Protein AF-A0A0T6BHC7-F1 (afdb_monomer_lite)

Secondary structure (DSSP, 8-state):
--PBPTTT-SBS-------TTGGGTS-PPEEEEEEETTEEEEEEE---------GGG--HHHHHHHHHHHHHHHHHHHHHTTS-HHHHTSS---------------------------------

Foldseek 3Di:
DADADPPPRHHPDDDAAADACPPLPPNHWHWDWDQDPNDTDIDIDHDDDDDDADPPNDDPCVVCVVVVVVVVVVVVVVVVVVDDVVNVPPPDDDDDDDDDPPPPPPVPPPDPVPDVPPPPRDPD

Organism: NCBI:txid1629725

pLDDT: mean 78.32, std 22.3, range [34.28, 98.25]

InterPro domains:
  IPR029052 Metallo-dependent phosphatase-like [G3DSA:3.60.21.10] (1-123)
  IPR029052 Metallo-dependent phosphatase-like [SSF56300] (2-97)
  IPR043360 PP2B [PTHR45673] (1-101)

Structure (mmCIF, N/CA/C/O backbone):
data_AF-A0A0T6BHC7-F1
#
_entry.id   AF-A0A0T6BHC7-F1
#
loop_
_atom_site.group_PDB
_atom_site.id
_atom_site.type_symbol
_atom_site.label_atom_id
_atom_site.label_alt_id
_atom_site.label_comp_id
_atom_site.label_asym_id
_atom_site.label_entity_id
_atom_site.label_seq_id
_atom_site.pdbx_PDB_ins_code
_atom_site.Cartn_x
_atom_site.Cartn_y
_atom_site.Cartn_z
_atom_site.occupancy
_atom_site.B_iso_or_equiv
_atom_site.auth_seq_id
_atom_site.auth_comp_id
_atom_site.auth_asym_id
_atom_site.auth_atom_id
_atom_site.pdbx_PDB_model_num
ATOM 1 N N . MET A 1 1 ? -6.564 1.779 21.781 1.00 88.38 1 MET A N 1
ATOM 2 C CA . MET A 1 1 ? -7.731 2.223 22.580 1.00 88.38 1 MET A CA 1
ATOM 3 C C . MET A 1 1 ? -7.403 3.567 23.202 1.00 88.38 1 MET A C 1
ATOM 5 O O . MET A 1 1 ? -6.246 3.769 23.549 1.00 88.38 1 MET A O 1
ATOM 9 N N . TYR A 1 2 ? -8.381 4.464 23.313 1.00 95.19 2 TYR A N 1
ATOM 10 C CA . TYR A 1 2 ? -8.178 5.812 23.857 1.00 95.19 2 TYR A CA 1
ATOM 11 C C . TYR A 1 2 ? -8.532 5.885 25.352 1.00 95.19 2 TYR A C 1
ATOM 13 O O . TYR A 1 2 ? -8.823 4.865 25.983 1.00 95.19 2 TYR A O 1
ATOM 21 N N . ARG A 1 3 ? -8.471 7.100 25.918 1.00 95.06 3 ARG A N 1
ATOM 22 C CA . ARG A 1 3 ? -8.755 7.400 27.329 1.00 95.06 3 ARG A CA 1
ATOM 23 C C . ARG A 1 3 ? -10.076 6.764 27.779 1.00 95.06 3 ARG A C 1
ATOM 25 O O . ARG A 1 3 ? -11.052 6.758 27.044 1.00 95.06 3 ARG A O 1
ATOM 32 N N . LYS A 1 4 ? -10.118 6.241 29.001 1.00 95.94 4 LYS A N 1
ATOM 33 C CA . LYS A 1 4 ? -11.344 5.685 29.591 1.00 95.94 4 LYS A CA 1
ATOM 34 C C . LYS A 1 4 ? -12.290 6.797 30.054 1.00 95.94 4 LYS A C 1
ATOM 36 O O . LYS A 1 4 ? -11.833 7.833 30.540 1.00 95.94 4 LYS A O 1
ATOM 41 N N . SER A 1 5 ? -13.594 6.568 29.925 1.00 95.31 5 SER A N 1
ATOM 42 C CA . SER A 1 5 ? -14.623 7.424 30.519 1.00 95.31 5 SER A CA 1
ATOM 43 C C . SER A 1 5 ? -14.525 7.397 32.047 1.00 95.31 5 SER A C 1
ATOM 45 O O . SER A 1 5 ? -14.321 6.332 32.632 1.00 95.31 5 SER A O 1
ATOM 47 N N . GLN A 1 6 ? -14.697 8.554 32.695 1.00 94.19 6 GLN A N 1
ATOM 48 C CA . GLN A 1 6 ? -14.658 8.666 34.161 1.00 94.19 6 GLN A CA 1
ATOM 49 C 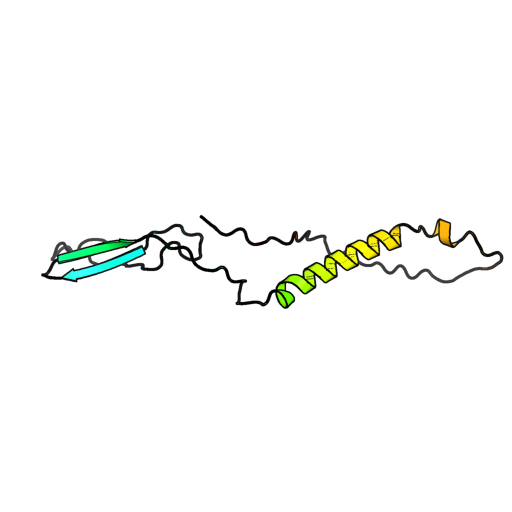C . GLN A 1 6 ? -15.857 7.981 34.829 1.00 94.19 6 GLN A C 1
ATOM 51 O O . GLN A 1 6 ? -15.735 7.503 35.949 1.00 94.19 6 GLN A O 1
ATOM 56 N N . THR A 1 7 ? -16.999 7.909 34.139 1.00 96.19 7 THR A N 1
ATOM 57 C CA . THR A 1 7 ? -18.242 7.345 34.684 1.00 96.19 7 THR A CA 1
ATOM 58 C C . THR A 1 7 ? -18.302 5.825 34.579 1.00 96.19 7 THR A C 1
ATOM 60 O O . THR A 1 7 ? -18.755 5.168 35.507 1.00 96.19 7 THR A O 1
ATOM 63 N N . THR A 1 8 ? -17.849 5.252 33.459 1.00 93.25 8 THR A N 1
ATOM 64 C CA . THR A 1 8 ? -18.011 3.815 33.167 1.00 93.25 8 THR A CA 1
ATOM 65 C C . THR A 1 8 ? -16.707 3.021 33.213 1.00 93.25 8 THR A C 1
ATOM 67 O O . THR A 1 8 ? -16.739 1.795 33.171 1.00 93.25 8 THR A O 1
ATOM 70 N N . GLY A 1 9 ? -15.543 3.681 33.226 1.00 93.06 9 GLY A N 1
ATOM 71 C CA . GLY A 1 9 ? -14.238 3.015 33.121 1.00 93.06 9 GLY A CA 1
ATOM 72 C C . GLY A 1 9 ? -13.959 2.363 31.757 1.00 93.06 9 GLY A C 1
ATOM 73 O O . GLY A 1 9 ? -12.888 1.781 31.559 1.00 93.06 9 GLY A O 1
ATOM 74 N N . PHE A 1 10 ? -14.883 2.477 30.799 1.00 93.56 10 PHE A N 1
ATOM 75 C CA . PHE A 1 10 ? -14.764 1.923 29.452 1.00 93.56 10 PHE A CA 1
ATOM 76 C C . PHE A 1 10 ? -14.004 2.888 28.519 1.00 93.56 10 PHE A C 1
ATOM 78 O O . PHE A 1 10 ? -14.147 4.104 28.683 1.00 93.56 10 PHE A O 1
ATOM 85 N N . PRO A 1 11 ? -13.186 2.409 27.556 1.00 95.25 11 PRO A N 1
ATOM 86 C CA . PRO A 1 11 ? -12.530 3.275 26.572 1.00 95.25 11 PRO A CA 1
ATOM 87 C C . PRO A 1 11 ? -13.532 4.204 25.874 1.00 95.25 11 PRO A C 1
ATOM 89 O O . PRO A 1 11 ? -14.533 3.740 25.339 1.00 95.25 11 PRO A O 1
ATOM 92 N N . SER A 1 12 ? -13.266 5.512 25.859 1.00 95.06 12 SER A N 1
ATOM 93 C CA . SER A 1 12 ? -14.172 6.505 25.265 1.00 95.06 12 SER A CA 1
ATOM 94 C C . SER A 1 12 ? -14.208 6.438 23.740 1.00 95.06 12 SER A C 1
ATOM 96 O O . SER A 1 12 ? -15.198 6.818 23.126 1.00 95.06 12 SER A O 1
ATOM 98 N N . LEU A 1 13 ? -13.119 5.969 23.130 1.00 95.44 13 LEU A N 1
ATOM 99 C CA . LEU A 1 13 ? -12.983 5.783 21.694 1.00 95.44 13 LEU A CA 1
ATOM 100 C C . LEU A 1 13 ? -12.151 4.528 21.423 1.00 95.44 13 LEU A C 1
ATOM 102 O O . LEU A 1 13 ? -11.188 4.211 22.138 1.00 95.44 13 LEU A O 1
ATOM 106 N N . ILE A 1 14 ? -12.512 3.820 20.358 1.00 96.19 14 ILE A N 1
ATOM 107 C CA . ILE A 1 14 ? -11.775 2.677 19.833 1.00 96.19 14 ILE A CA 1
ATOM 108 C C . ILE A 1 14 ? -11.642 2.885 18.326 1.00 96.19 14 ILE A C 1
AT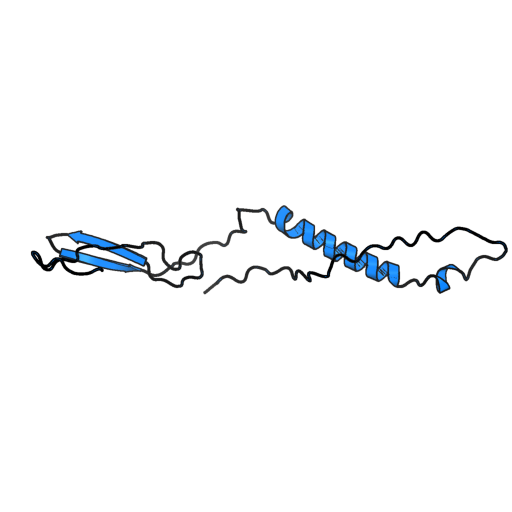OM 110 O O . ILE A 1 14 ? -12.641 2.906 17.617 1.00 96.19 14 ILE A O 1
ATOM 114 N N . THR A 1 15 ? -10.407 3.016 17.846 1.00 97.19 15 THR A N 1
ATOM 115 C CA . THR A 1 15 ? -10.097 2.950 16.413 1.00 97.19 15 THR A CA 1
ATOM 116 C C . THR A 1 15 ? -9.704 1.520 16.084 1.00 97.19 15 THR A C 1
ATOM 118 O O . THR A 1 15 ? -8.818 0.960 16.735 1.00 97.19 15 THR A O 1
ATOM 121 N N . ILE A 1 16 ? -10.366 0.936 15.089 1.00 97.44 16 ILE A N 1
ATOM 122 C CA . ILE A 1 16 ? -10.046 -0.382 14.547 1.00 97.44 16 ILE A CA 1
ATOM 123 C C . ILE A 1 16 ? -9.473 -0.214 13.142 1.00 97.44 16 ILE A C 1
ATOM 125 O O . ILE A 1 16 ? -9.930 0.634 12.379 1.00 97.44 16 ILE A O 1
ATOM 129 N N . PHE A 1 17 ? -8.460 -1.009 12.809 1.00 98.19 17 PHE A N 1
ATOM 130 C CA . PHE A 1 17 ? -7.846 -0.996 11.489 1.00 98.19 17 PHE A CA 1
ATOM 131 C C . PHE A 1 17 ? -7.648 -2.427 11.005 1.00 98.19 17 PHE A C 1
ATOM 133 O O . PHE A 1 17 ? -7.020 -3.236 11.690 1.00 98.19 17 PHE A O 1
ATOM 140 N N . SER A 1 18 ? -8.216 -2.740 9.843 1.00 98.19 18 SER A N 1
ATOM 141 C CA . SER A 1 18 ? -8.350 -4.122 9.370 1.00 98.19 18 SER A CA 1
ATOM 142 C C . SER A 1 18 ? -7.550 -4.430 8.099 1.00 98.19 18 SER A C 1
ATOM 144 O O . SER A 1 18 ? -7.687 -5.521 7.560 1.00 98.19 18 SER A O 1
ATOM 146 N N . ALA A 1 19 ? -6.687 -3.516 7.640 1.00 97.94 19 ALA A N 1
ATOM 147 C CA . ALA A 1 19 ? -5.783 -3.739 6.510 1.00 97.94 19 ALA A CA 1
ATOM 148 C C . ALA A 1 19 ? -4.347 -3.992 7.016 1.00 97.94 19 ALA A C 1
ATOM 150 O O . ALA A 1 19 ? -3.690 -3.054 7.479 1.00 97.94 19 ALA A O 1
ATOM 151 N N . PRO A 1 20 ? -3.851 -5.242 7.019 1.00 97.75 20 PRO A N 1
ATOM 152 C CA . PRO A 1 20 ? -2.502 -5.535 7.494 1.00 97.75 20 PRO A CA 1
ATOM 153 C C . PRO A 1 20 ? -1.470 -5.139 6.436 1.00 97.75 20 PRO A C 1
ATOM 155 O O . PRO A 1 20 ? -1.759 -5.224 5.248 1.00 97.75 20 PRO A O 1
ATOM 158 N N . ASN A 1 21 ? -0.272 -4.739 6.868 1.00 97.19 21 ASN A N 1
ATOM 159 C CA . ASN A 1 21 ? 0.794 -4.225 5.998 1.00 97.19 21 ASN A CA 1
ATOM 160 C C . ASN A 1 21 ? 0.287 -3.206 4.958 1.00 97.19 21 ASN A C 1
ATOM 162 O O . ASN A 1 21 ? 0.473 -3.364 3.756 1.00 97.19 21 ASN A O 1
ATOM 166 N N . TYR A 1 22 ? -0.399 -2.167 5.430 1.00 96.88 22 TYR A N 1
ATOM 167 C CA . TYR A 1 22 ? -1.019 -1.158 4.581 1.00 96.88 22 TYR A CA 1
ATOM 168 C C . TYR A 1 22 ? -0.020 -0.577 3.564 1.00 96.88 22 TYR A C 1
ATOM 170 O O . TYR A 1 22 ? 1.129 -0.280 3.904 1.00 96.88 22 TYR A O 1
ATOM 178 N N . LEU A 1 23 ? -0.467 -0.436 2.311 1.00 93.56 23 LEU A N 1
ATOM 179 C CA . LEU A 1 23 ? 0.324 0.051 1.169 1.00 93.56 23 LEU A CA 1
ATOM 180 C C . LEU A 1 23 ? 1.651 -0.699 0.932 1.00 93.56 23 LEU A C 1
ATOM 182 O O . LEU A 1 23 ? 2.587 -0.131 0.365 1.00 93.56 23 LEU A O 1
ATOM 186 N N . ASP A 1 24 ? 1.748 -1.944 1.398 1.00 92.50 24 ASP A N 1
ATOM 187 C CA . ASP A 1 24 ? 2.919 -2.821 1.295 1.00 92.50 24 ASP A CA 1
ATOM 188 C C . ASP A 1 24 ? 4.201 -2.258 1.929 1.00 92.50 24 ASP A C 1
ATOM 190 O O . ASP A 1 24 ? 5.308 -2.695 1.609 1.00 92.50 24 ASP A O 1
ATOM 194 N N . VAL A 1 25 ? 4.072 -1.264 2.817 1.00 91.44 25 VAL A N 1
ATOM 195 C CA . VAL A 1 25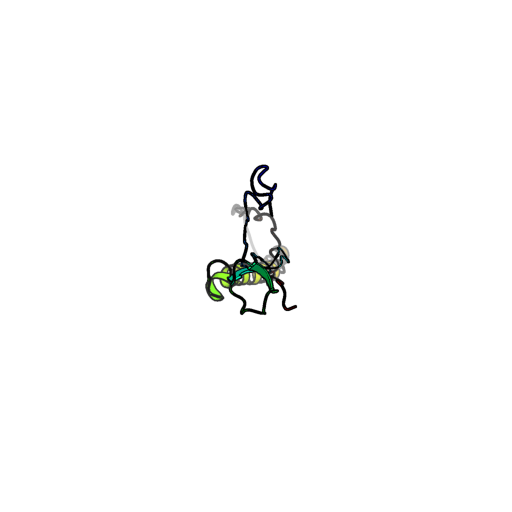 ? 5.215 -0.573 3.448 1.00 91.44 25 VAL A CA 1
ATOM 196 C C . VAL A 1 25 ? 5.066 -0.375 4.952 1.00 91.44 25 VAL A C 1
ATOM 198 O O . VAL A 1 25 ? 6.072 -0.264 5.647 1.00 91.44 25 VAL A O 1
ATOM 201 N N . TYR A 1 26 ? 3.839 -0.313 5.478 1.00 94.19 26 TYR A N 1
ATOM 202 C CA . TYR A 1 26 ? 3.618 0.063 6.878 1.00 94.19 26 TYR A CA 1
ATOM 203 C C . TYR A 1 26 ? 3.984 -1.039 7.875 1.00 94.19 26 TYR A C 1
ATOM 205 O O . TYR A 1 26 ? 4.203 -0.738 9.047 1.00 94.19 26 TYR A O 1
ATOM 213 N N . ASN A 1 27 ? 4.015 -2.306 7.448 1.00 95.19 27 ASN A N 1
ATOM 214 C CA . ASN A 1 27 ? 4.273 -3.463 8.308 1.00 95.19 27 ASN A CA 1
ATOM 215 C C . ASN A 1 27 ? 3.401 -3.492 9.587 1.00 95.19 27 ASN A C 1
ATOM 217 O O . ASN A 1 27 ? 3.807 -3.975 10.646 1.00 95.19 27 ASN A O 1
ATOM 221 N N . ASN A 1 28 ? 2.188 -2.935 9.518 1.00 96.94 28 ASN A N 1
ATOM 222 C CA . ASN A 1 28 ? 1.253 -2.916 10.635 1.00 96.94 28 ASN A CA 1
ATOM 223 C C . ASN A 1 28 ? 0.482 -4.241 10.730 1.00 96.94 28 ASN A C 1
ATOM 225 O O . ASN A 1 28 ? 0.169 -4.877 9.722 1.00 96.94 28 ASN A O 1
ATOM 229 N N . LYS A 1 29 ? 0.080 -4.612 11.948 1.00 97.31 29 LYS A N 1
ATOM 230 C CA . LYS A 1 29 ? -0.940 -5.648 12.158 1.00 97.31 29 LYS A CA 1
ATOM 231 C C . LYS A 1 29 ? -2.328 -5.085 11.865 1.00 97.31 29 LYS A C 1
ATOM 233 O O . LYS A 1 29 ? -2.571 -3.889 12.043 1.00 97.31 29 LYS A O 1
ATOM 238 N N . ALA A 1 30 ? -3.234 -5.957 11.447 1.00 98.12 30 ALA A N 1
ATOM 239 C CA . ALA A 1 30 ? -4.657 -5.666 11.391 1.00 98.12 30 ALA A CA 1
ATOM 240 C C . ALA A 1 30 ? -5.381 -6.305 12.568 1.00 98.12 30 ALA A C 1
ATOM 242 O O . ALA A 1 30 ? -4.870 -7.222 13.215 1.00 98.12 30 ALA A O 1
ATOM 243 N N . ALA A 1 31 ? -6.586 -5.821 12.841 1.00 98.12 31 ALA A N 1
ATOM 244 C CA . ALA A 1 31 ? -7.445 -6.379 13.861 1.00 98.12 31 ALA A CA 1
ATOM 245 C C . ALA A 1 31 ? -8.923 -6.355 13.463 1.00 98.12 31 ALA A C 1
ATOM 247 O O . ALA A 1 31 ? -9.361 -5.531 12.658 1.00 98.12 31 ALA A O 1
ATOM 248 N N . VAL A 1 32 ? -9.689 -7.248 14.085 1.00 97.75 32 VAL A N 1
ATOM 249 C CA . VAL A 1 32 ? -11.156 -7.254 14.116 1.00 97.75 32 VAL A CA 1
ATOM 250 C C . VAL A 1 32 ? -11.637 -7.221 15.563 1.00 97.75 32 VAL A C 1
ATOM 252 O O . VAL A 1 32 ? -11.006 -7.793 16.455 1.00 97.75 32 VAL A O 1
ATOM 255 N N . LEU A 1 33 ? -12.763 -6.552 15.801 1.00 97.25 33 LEU A N 1
ATOM 256 C CA . LEU A 1 33 ? -13.411 -6.468 17.107 1.00 97.25 33 LEU A CA 1
ATOM 257 C C . LEU A 1 33 ? -14.590 -7.445 17.131 1.00 97.25 33 LEU A C 1
ATOM 259 O O . LEU A 1 33 ? -15.560 -7.269 16.401 1.00 97.25 33 LEU A O 1
ATOM 263 N N . LYS A 1 34 ? -14.504 -8.473 17.978 1.00 97.19 34 LYS A N 1
ATOM 264 C CA . LYS A 1 34 ? -15.580 -9.432 18.234 1.00 97.19 34 LYS A CA 1
ATOM 265 C C . LYS A 1 34 ? -16.252 -9.074 19.558 1.00 97.19 34 LYS A C 1
ATOM 267 O O . LYS A 1 34 ? -15.618 -9.182 20.604 1.00 97.19 34 LYS A O 1
ATOM 272 N N . TYR A 1 35 ? -17.509 -8.646 19.512 1.00 96.25 35 TYR A N 1
ATOM 273 C CA . TYR A 1 35 ? -18.317 -8.392 20.705 1.00 96.25 35 TYR A CA 1
ATOM 274 C C . TYR A 1 35 ? -19.343 -9.510 20.876 1.00 96.25 35 TYR A C 1
ATOM 276 O O . TYR A 1 35 ? -20.193 -9.705 20.013 1.00 96.25 35 TYR A O 1
ATOM 284 N N . GLU A 1 36 ? -19.231 -10.270 21.961 1.00 96.88 36 GLU A N 1
ATOM 285 C CA . GLU A 1 36 ? -20.097 -11.415 22.253 1.00 96.88 36 GLU A CA 1
ATOM 286 C C . GLU A 1 36 ? -20.198 -11.593 23.773 1.00 96.88 36 GLU A C 1
ATOM 288 O O . GLU A 1 36 ? -19.201 -11.428 24.474 1.00 96.88 36 GLU A O 1
ATOM 293 N N . ASN A 1 37 ? -21.385 -11.922 24.297 1.00 96.00 37 ASN A N 1
ATOM 294 C CA . ASN A 1 37 ? -21.615 -12.153 25.733 1.00 96.00 37 ASN A CA 1
ATOM 295 C C . ASN A 1 37 ? -21.114 -11.008 26.639 1.00 96.00 37 ASN A C 1
ATOM 297 O O . ASN A 1 37 ? -20.507 -11.252 27.678 1.00 96.00 37 ASN A O 1
ATOM 301 N N . ASN A 1 38 ? -21.327 -9.752 26.228 1.00 92.88 38 ASN A N 1
ATOM 302 C CA . ASN A 1 38 ? -20.820 -8.545 26.900 1.00 92.88 38 ASN A CA 1
ATOM 303 C C . ASN A 1 38 ? -19.285 -8.454 27.024 1.00 92.88 38 ASN A C 1
ATOM 305 O O . ASN A 1 38 ? -18.766 -7.605 27.748 1.00 92.88 38 ASN A O 1
ATOM 309 N N . VAL A 1 39 ? -18.543 -9.280 26.282 1.00 93.56 39 VAL A N 1
ATOM 310 C CA . VAL A 1 39 ? -17.083 -9.245 26.200 1.00 93.56 39 VAL A CA 1
ATOM 311 C C . VAL A 1 39 ? -16.666 -8.736 24.826 1.00 93.56 39 VAL A C 1
ATOM 313 O O . VAL A 1 39 ? -17.096 -9.236 23.787 1.00 93.56 39 VAL A O 1
ATOM 316 N N . MET A 1 40 ? -15.782 -7.742 24.817 1.00 94.06 40 MET A N 1
ATOM 317 C CA . MET A 1 40 ? -15.137 -7.240 23.609 1.00 94.06 40 MET A CA 1
ATOM 318 C C . MET A 1 40 ? -13.748 -7.865 23.469 1.00 94.06 40 MET A C 1
ATOM 320 O O . MET A 1 40 ? -12.866 -7.609 24.285 1.00 94.06 40 MET A O 1
ATOM 324 N N . ASN A 1 41 ? -13.539 -8.653 22.417 1.00 95.75 41 ASN A N 1
ATOM 325 C CA . ASN A 1 41 ? -12.261 -9.281 22.105 1.00 95.75 41 ASN A CA 1
ATOM 326 C C . ASN A 1 41 ? -11.692 -8.725 20.793 1.00 95.75 41 ASN A C 1
ATOM 328 O O . ASN A 1 41 ? -12.349 -8.770 19.754 1.00 95.75 41 ASN A O 1
ATOM 332 N N . ILE A 1 42 ? -10.459 -8.221 20.828 1.00 97.12 42 ILE A N 1
ATOM 333 C CA . ILE A 1 42 ? -9.753 -7.740 19.639 1.00 97.12 42 ILE A CA 1
ATOM 334 C C . ILE A 1 42 ? -8.834 -8.855 19.144 1.00 97.12 42 ILE A C 1
ATOM 336 O O . ILE A 1 42 ? -7.828 -9.169 19.779 1.00 97.12 42 ILE A O 1
ATOM 340 N N . ARG A 1 43 ? -9.162 -9.439 17.989 1.00 97.56 43 ARG A N 1
ATOM 341 C CA . ARG A 1 43 ? -8.330 -10.459 17.339 1.00 97.56 43 ARG A CA 1
ATOM 342 C C . ARG A 1 43 ? -7.455 -9.811 16.282 1.00 97.56 43 ARG A C 1
ATOM 344 O O . ARG A 1 43 ? -7.966 -9.125 15.404 1.00 97.56 43 ARG A O 1
ATOM 351 N N . GLN A 1 44 ? -6.152 -10.044 16.372 1.00 97.56 44 GLN A N 1
ATOM 352 C CA . GLN A 1 44 ? -5.169 -9.504 15.438 1.00 97.56 44 GLN A CA 1
ATOM 353 C C . GLN A 1 44 ? -4.785 -10.537 14.380 1.00 97.56 44 GLN A C 1
ATOM 355 O O . GLN A 1 44 ? -4.774 -11.735 14.657 1.00 97.56 44 GLN A O 1
ATOM 360 N N . PHE A 1 45 ? -4.429 -10.064 13.190 1.00 98.25 45 PHE A N 1
ATOM 361 C CA . PHE A 1 45 ? -3.926 -10.889 12.096 1.00 98.25 45 PHE A CA 1
ATOM 362 C C . PHE A 1 45 ? -2.853 -10.141 11.289 1.00 98.25 45 PHE A C 1
ATOM 364 O O . PHE A 1 45 ? -2.768 -8.909 11.320 1.00 98.25 45 PHE A O 1
ATOM 371 N N . ASN A 1 46 ? -1.990 -10.907 10.616 1.00 97.31 46 ASN A N 1
ATOM 372 C CA . ASN A 1 46 ? -0.915 -10.392 9.762 1.00 97.31 46 ASN A CA 1
ATOM 373 C C . ASN A 1 46 ? -1.353 -10.382 8.289 1.00 97.31 46 ASN A C 1
ATOM 375 O O . ASN A 1 46 ? -2.410 -10.914 7.945 1.00 97.31 46 ASN A O 1
ATOM 379 N N . CYS A 1 47 ? -0.536 -9.785 7.421 1.00 96.75 47 CYS A N 1
ATOM 380 C CA . CYS A 1 47 ? -0.765 -9.822 5.981 1.00 96.75 47 CYS A CA 1
ATOM 381 C C . CYS A 1 47 ? -0.567 -11.236 5.432 1.00 96.75 47 CYS A C 1
ATOM 383 O O . CYS A 1 47 ? 0.108 -12.072 6.033 1.00 96.75 47 CYS A O 1
ATOM 385 N N . SER A 1 48 ? -1.185 -11.493 4.286 1.00 95.31 48 SER A N 1
ATOM 386 C CA . SER A 1 48 ? -0.956 -12.688 3.478 1.00 95.31 48 SER A CA 1
ATOM 387 C C . SER A 1 48 ? -0.366 -12.258 2.134 1.00 95.31 48 SER A C 1
ATOM 389 O O . SER A 1 48 ? -0.632 -11.128 1.714 1.00 95.31 48 SER A O 1
ATOM 391 N N . PRO A 1 49 ? 0.413 -13.118 1.457 1.00 95.25 49 PRO A N 1
ATOM 392 C CA . PRO A 1 49 ? 0.929 -12.811 0.128 1.00 95.25 49 PRO A CA 1
ATOM 393 C C . PRO A 1 49 ? -0.210 -12.513 -0.856 1.00 95.25 49 PRO A C 1
ATOM 395 O O . PRO A 1 49 ? -1.237 -13.195 -0.838 1.00 95.25 49 PRO A O 1
ATOM 398 N N . HIS A 1 50 ? -0.025 -11.523 -1.731 1.00 92.62 50 HIS A N 1
ATOM 399 C CA . HIS A 1 50 ? -0.961 -11.201 -2.811 1.00 92.62 50 HIS A CA 1
ATOM 400 C C . HIS A 1 50 ? -0.219 -10.978 -4.139 1.00 92.62 50 HIS A C 1
ATOM 402 O O . HIS A 1 50 ? 0.970 -10.651 -4.127 1.00 92.62 50 HIS A O 1
ATOM 408 N N . PRO A 1 51 ? -0.892 -11.150 -5.294 1.00 94.44 51 PRO A N 1
ATOM 409 C CA . PRO A 1 51 ? -0.292 -10.876 -6.596 1.00 94.44 51 PRO A CA 1
ATOM 410 C C . PRO A 1 51 ? 0.191 -9.428 -6.725 1.00 94.44 51 PRO A C 1
ATOM 412 O O . PRO A 1 51 ? -0.394 -8.507 -6.144 1.00 94.44 51 PRO A O 1
ATOM 415 N N . TYR A 1 52 ? 1.242 -9.238 -7.520 1.00 92.06 52 TYR A N 1
ATOM 416 C CA . TYR A 1 52 ? 1.777 -7.921 -7.846 1.00 92.06 52 TYR A CA 1
ATOM 417 C C . TYR A 1 52 ? 1.006 -7.283 -9.005 1.00 92.06 52 TYR A C 1
ATOM 419 O O . TYR A 1 52 ? 0.674 -7.955 -9.981 1.00 92.06 52 TYR A O 1
ATOM 427 N N . TRP A 1 53 ? 0.789 -5.972 -8.914 1.00 89.00 53 TRP A N 1
ATOM 428 C CA . TRP A 1 53 ? 0.212 -5.156 -9.976 1.00 89.00 53 TRP A CA 1
ATOM 429 C C . TRP A 1 53 ? 1.079 -3.930 -10.221 1.00 89.00 53 TRP A C 1
ATOM 431 O O . TRP A 1 53 ? 1.587 -3.315 -9.280 1.00 89.00 53 TRP A O 1
ATOM 441 N N . LEU A 1 54 ? 1.213 -3.551 -11.493 1.00 90.62 54 LEU A N 1
ATOM 442 C CA . LEU A 1 54 ? 1.810 -2.269 -11.840 1.00 90.62 54 LEU A CA 1
ATOM 443 C C . LEU A 1 54 ? 0.926 -1.121 -11.322 1.00 90.62 54 LEU A C 1
ATOM 445 O O . LEU A 1 54 ? -0.304 -1.259 -11.270 1.00 90.62 54 LEU A O 1
ATOM 449 N N . PRO A 1 55 ? 1.527 0.025 -10.954 1.00 90.06 55 PRO A N 1
ATOM 450 C CA . PRO A 1 55 ? 0.775 1.199 -10.532 1.00 90.06 55 PRO A CA 1
ATOM 451 C C . PRO A 1 55 ? -0.302 1.574 -11.554 1.00 90.06 55 PRO A C 1
ATOM 453 O O . PRO A 1 55 ? -0.070 1.511 -12.761 1.00 90.06 55 PRO A O 1
ATOM 456 N N . ASN A 1 56 ? -1.479 1.964 -11.062 1.00 91.62 56 ASN A N 1
ATOM 457 C CA . ASN A 1 56 ? -2.647 2.312 -11.881 1.00 91.62 56 ASN A CA 1
ATOM 458 C C . ASN A 1 56 ? -3.090 1.213 -12.862 1.00 91.62 56 ASN A C 1
ATOM 460 O O . ASN A 1 56 ? -3.730 1.525 -13.862 1.00 91.62 56 ASN A O 1
ATOM 464 N N . PHE A 1 57 ? -2.755 -0.054 -12.589 1.00 90.12 57 PHE A N 1
ATOM 465 C CA . PHE A 1 57 ? -3.058 -1.186 -13.470 1.00 90.12 57 PHE A CA 1
ATOM 466 C C . PHE A 1 57 ? -2.532 -0.994 -14.900 1.00 90.12 57 PHE A C 1
ATOM 468 O O . PHE A 1 57 ? -3.145 -1.446 -15.864 1.00 90.12 57 PHE A O 1
ATOM 475 N N . MET A 1 58 ? -1.397 -0.306 -15.034 1.00 90.69 58 MET A N 1
ATOM 476 C CA . MET A 1 58 ? -0.751 -0.089 -16.321 1.00 90.69 58 MET A CA 1
ATOM 477 C C . MET A 1 58 ? -0.314 -1.423 -16.931 1.00 90.69 58 MET A C 1
ATOM 479 O O . MET A 1 58 ? 0.217 -2.292 -16.237 1.00 90.69 58 MET A O 1
ATOM 483 N N . ASP A 1 59 ? -0.520 -1.588 -18.232 1.00 93.38 59 ASP A N 1
ATOM 484 C CA . ASP A 1 59 ? -0.015 -2.748 -18.951 1.00 93.38 59 ASP A CA 1
ATOM 485 C C . ASP A 1 59 ? 1.509 -2.661 -19.144 1.00 93.38 59 ASP A C 1
ATOM 487 O O . ASP A 1 59 ? 2.130 -1.594 -19.100 1.00 93.38 59 ASP A O 1
ATOM 491 N N . VAL A 1 60 ? 2.131 -3.815 -19.372 1.00 93.00 60 VAL A N 1
ATOM 492 C CA . VAL A 1 60 ? 3.590 -3.912 -19.497 1.00 93.00 60 VAL A CA 1
ATOM 493 C C . VAL A 1 60 ? 4.135 -3.193 -20.730 1.00 93.00 60 VAL A C 1
ATOM 495 O O . VAL A 1 60 ? 5.296 -2.787 -20.708 1.00 93.00 60 VAL A O 1
ATOM 498 N N . PHE A 1 61 ? 3.337 -3.003 -21.786 1.00 93.19 61 PHE A N 1
ATOM 499 C CA . PHE A 1 61 ? 3.781 -2.289 -22.982 1.00 93.19 61 PHE A CA 1
ATOM 500 C C . PHE A 1 61 ? 3.825 -0.790 -22.716 1.00 93.19 61 PHE A C 1
ATOM 502 O O . PHE A 1 61 ? 4.876 -0.183 -22.896 1.00 93.19 61 PHE A O 1
ATOM 509 N N . THR A 1 62 ? 2.743 -0.209 -22.199 1.00 93.44 62 THR A N 1
ATOM 510 C CA . THR A 1 62 ? 2.702 1.205 -21.804 1.00 93.44 62 THR A CA 1
ATOM 511 C C . THR A 1 62 ? 3.807 1.532 -20.799 1.00 93.44 62 THR A C 1
ATOM 513 O O . THR A 1 62 ? 4.453 2.573 -20.907 1.00 93.44 62 THR A O 1
ATOM 516 N N . TRP A 1 63 ? 4.090 0.618 -19.866 1.00 91.88 63 TRP A N 1
ATOM 517 C CA . TRP A 1 63 ? 5.161 0.798 -18.889 1.00 91.88 63 TRP A CA 1
ATOM 518 C C . TRP A 1 63 ? 6.574 0.740 -19.494 1.00 91.88 63 TRP A C 1
ATOM 520 O O . TRP A 1 63 ? 7.435 1.533 -19.115 1.00 91.88 63 TRP A O 1
ATOM 530 N N . SER A 1 64 ? 6.837 -0.200 -20.408 1.00 92.75 64 SER A N 1
ATOM 531 C CA . SER A 1 64 ? 8.200 -0.500 -20.876 1.00 92.75 64 SER A CA 1
ATOM 532 C C . SER A 1 64 ? 8.600 0.198 -22.173 1.00 92.75 64 SER A C 1
ATOM 534 O O . SER A 1 64 ? 9.783 0.482 -22.357 1.00 92.75 64 SER A O 1
ATOM 536 N N . LEU A 1 65 ? 7.652 0.505 -23.064 1.00 93.12 65 LEU A N 1
ATOM 537 C CA . LEU A 1 65 ? 7.935 1.095 -24.376 1.00 93.12 65 LEU A CA 1
ATOM 538 C C . LEU A 1 65 ? 8.739 2.403 -24.302 1.00 93.12 65 LEU A C 1
ATOM 540 O O . LEU A 1 65 ? 9.691 2.527 -25.076 1.00 93.12 65 LEU A O 1
ATOM 544 N N . PRO A 1 66 ? 8.454 3.348 -23.380 1.00 92.81 66 PRO A N 1
ATOM 545 C CA . PRO A 1 66 ? 9.274 4.551 -23.245 1.00 92.81 66 PRO A CA 1
ATOM 546 C C . PRO A 1 66 ? 10.741 4.231 -22.924 1.00 92.81 66 PRO A C 1
ATOM 548 O O . PRO A 1 66 ? 11.647 4.803 -23.527 1.00 92.81 66 PRO A O 1
ATOM 551 N N . PHE A 1 67 ? 10.978 3.266 -22.029 1.00 93.88 67 PHE A N 1
ATOM 552 C CA . PHE A 1 67 ? 12.324 2.833 -21.653 1.00 93.88 67 PHE A CA 1
ATOM 553 C C . PHE A 1 67 ? 13.045 2.131 -22.810 1.00 93.88 67 PHE A C 1
ATOM 555 O O . PHE A 1 67 ? 14.211 2.415 -23.076 1.00 93.88 67 PHE A O 1
ATOM 562 N N . VAL A 1 68 ? 12.353 1.237 -23.523 1.00 94.69 68 VAL A N 1
ATOM 563 C CA . VAL A 1 68 ? 12.914 0.555 -24.700 1.00 94.69 68 VAL A CA 1
ATOM 564 C C . VAL A 1 68 ? 13.315 1.578 -25.763 1.00 94.69 68 VAL A C 1
ATOM 566 O O . VAL A 1 68 ? 14.433 1.515 -26.272 1.00 94.69 68 VAL A O 1
ATOM 569 N N . GLY A 1 69 ? 12.447 2.551 -26.056 1.00 93.75 69 GLY A N 1
ATOM 570 C CA . GLY A 1 69 ? 12.737 3.623 -27.006 1.00 93.75 69 GLY A CA 1
ATOM 571 C C . GLY A 1 69 ? 13.968 4.441 -26.613 1.00 93.75 69 GLY A C 1
ATOM 572 O O . GLY A 1 69 ? 14.837 4.677 -27.455 1.00 93.75 69 GLY A O 1
ATOM 573 N N . GLU A 1 70 ? 14.089 4.813 -25.334 1.00 93.62 70 GLU A N 1
ATOM 574 C CA . GLU A 1 70 ? 15.260 5.529 -24.816 1.00 93.62 70 GLU A CA 1
ATOM 575 C C . GLU A 1 70 ? 16.545 4.711 -24.997 1.00 93.62 70 GLU A C 1
ATOM 577 O O . GLU A 1 70 ? 17.509 5.212 -25.573 1.00 93.62 70 GLU A O 1
ATOM 582 N N . LYS A 1 71 ? 16.566 3.445 -24.555 1.00 91.69 71 LYS A N 1
ATOM 583 C CA . LYS A 1 71 ? 17.792 2.628 -24.558 1.00 91.69 71 LYS A CA 1
ATOM 584 C C . LYS A 1 71 ? 18.237 2.213 -25.954 1.00 91.69 71 LYS A C 1
ATOM 586 O O . LYS A 1 71 ? 19.435 2.210 -26.226 1.00 91.69 71 LYS A O 1
ATOM 591 N N . VAL A 1 72 ? 17.299 1.903 -26.851 1.00 95.19 72 VAL A N 1
ATOM 592 C CA . VAL A 1 72 ? 17.627 1.604 -28.253 1.00 95.19 72 VAL A CA 1
ATOM 593 C C . VAL A 1 72 ? 18.170 2.854 -28.945 1.00 95.19 72 VAL A C 1
ATOM 595 O O . VAL A 1 72 ? 19.197 2.779 -29.613 1.00 95.19 72 VAL A O 1
ATOM 598 N N . THR A 1 73 ? 17.548 4.018 -28.739 1.00 92.62 73 THR A N 1
ATOM 599 C CA . THR A 1 73 ? 18.040 5.276 -29.322 1.00 92.62 73 THR A CA 1
ATOM 600 C C . THR A 1 73 ? 19.410 5.655 -28.756 1.00 92.62 73 THR A C 1
ATOM 602 O O . THR A 1 73 ? 20.295 6.037 -29.515 1.00 92.62 73 THR A O 1
ATOM 605 N N . GLU A 1 74 ? 19.623 5.498 -27.446 1.00 91.88 74 GLU A N 1
ATOM 606 C CA . GLU A 1 74 ? 20.921 5.716 -26.795 1.00 91.88 74 GLU A CA 1
ATOM 607 C C . GLU A 1 74 ? 22.008 4.815 -27.398 1.00 91.88 74 GLU A C 1
ATOM 609 O O . GLU A 1 74 ? 23.096 5.290 -27.724 1.00 91.88 74 GLU A O 1
ATOM 614 N N . MET A 1 75 ? 21.704 3.532 -27.612 1.00 92.44 75 MET A N 1
ATOM 615 C CA . MET A 1 75 ? 22.616 2.597 -28.270 1.00 92.44 75 MET A CA 1
ATOM 616 C C . MET A 1 75 ? 22.946 3.036 -29.701 1.00 92.44 75 MET A C 1
ATOM 618 O O . MET A 1 75 ? 24.120 3.082 -30.060 1.00 92.44 75 MET A O 1
ATOM 622 N N . LEU A 1 76 ? 21.941 3.387 -30.508 1.00 90.62 76 LEU A N 1
ATOM 623 C CA . LEU A 1 76 ? 22.146 3.807 -31.897 1.00 90.62 76 LEU A CA 1
ATOM 624 C C . LEU A 1 76 ? 22.963 5.095 -31.995 1.00 90.62 76 LEU A C 1
ATOM 626 O O . LEU A 1 76 ? 23.868 5.176 -32.818 1.00 90.62 76 LEU A O 1
ATOM 630 N N . VAL A 1 77 ? 22.704 6.075 -31.127 1.00 90.31 77 VAL A N 1
ATOM 631 C CA . VAL A 1 77 ? 23.503 7.307 -31.055 1.00 90.31 77 VAL A CA 1
ATOM 632 C C . VAL A 1 77 ? 24.957 6.990 -30.713 1.00 90.31 77 VAL A C 1
ATOM 634 O O . VAL A 1 77 ? 25.862 7.555 -31.319 1.00 90.31 77 VAL A O 1
ATOM 637 N N . ASN A 1 78 ? 25.205 6.072 -29.778 1.00 87.62 78 ASN A N 1
ATOM 638 C CA . ASN A 1 78 ? 26.569 5.674 -29.435 1.00 87.62 78 ASN A CA 1
ATOM 639 C C . ASN A 1 78 ? 27.280 4.968 -30.595 1.00 87.62 78 ASN A C 1
ATOM 641 O O . ASN A 1 78 ? 28.469 5.194 -30.769 1.00 87.62 78 ASN A O 1
ATOM 645 N N . VAL A 1 79 ? 26.568 4.159 -31.387 1.00 88.06 79 VAL A N 1
ATOM 646 C CA . VAL A 1 79 ? 27.122 3.500 -32.583 1.00 88.06 79 VAL A CA 1
ATOM 647 C C . VAL A 1 79 ? 27.415 4.511 -33.691 1.00 88.06 79 VAL A C 1
ATOM 649 O O . VAL A 1 79 ? 28.498 4.490 -34.262 1.00 88.06 79 VAL A O 1
ATOM 652 N N . LEU A 1 80 ? 26.480 5.419 -33.980 1.00 82.44 80 LEU A N 1
ATOM 653 C CA . LEU A 1 80 ? 26.654 6.435 -35.022 1.00 82.44 80 LEU A CA 1
ATOM 654 C C . LEU A 1 80 ? 27.780 7.424 -34.687 1.00 82.44 80 LEU A C 1
ATOM 656 O O . LEU A 1 80 ? 28.473 7.874 -35.589 1.00 82.44 80 LEU A O 1
ATOM 660 N N . ASN A 1 81 ? 28.012 7.704 -33.402 1.00 77.88 81 ASN A N 1
ATOM 661 C CA . ASN A 1 81 ? 29.126 8.539 -32.941 1.00 77.88 81 ASN A CA 1
ATOM 662 C C . ASN A 1 81 ? 30.506 7.849 -33.006 1.00 77.88 81 ASN A C 1
ATOM 664 O O . ASN A 1 81 ? 31.491 8.466 -32.606 1.00 77.88 81 ASN A O 1
ATOM 668 N N . ILE A 1 82 ? 30.607 6.585 -33.438 1.00 72.75 82 ILE A N 1
ATOM 669 C CA . ILE A 1 82 ? 31.909 5.917 -33.623 1.00 72.75 82 ILE A CA 1
ATOM 670 C C . ILE A 1 82 ? 32.637 6.495 -34.843 1.00 72.75 82 ILE A C 1
ATOM 672 O O . ILE A 1 82 ? 33.853 6.666 -34.799 1.00 72.75 82 ILE A O 1
ATOM 676 N N . CYS A 1 83 ? 31.904 6.840 -35.904 1.00 58.28 83 CYS A N 1
ATOM 677 C CA . CYS A 1 83 ? 32.473 7.509 -37.067 1.00 58.28 83 CYS A CA 1
ATOM 678 C C . CYS A 1 83 ? 32.653 8.998 -36.750 1.00 58.28 83 CYS A C 1
ATOM 680 O O . CYS A 1 83 ? 31.679 9.727 -36.573 1.00 58.28 83 CYS A O 1
ATOM 682 N N . SER A 1 84 ? 33.907 9.436 -36.647 1.00 61.59 84 SER A N 1
ATOM 683 C CA . SER A 1 84 ? 34.246 10.857 -36.534 1.00 61.59 84 SER A CA 1
ATOM 684 C C . SER A 1 84 ? 34.189 11.503 -37.920 1.00 61.59 84 SER A C 1
ATOM 686 O O . SER A 1 84 ? 34.500 10.836 -38.907 1.00 61.59 84 SER A O 1
ATOM 688 N N . ASP A 1 85 ? 33.830 12.790 -38.000 1.00 60.47 85 ASP A N 1
ATOM 689 C CA . ASP A 1 85 ? 33.777 13.546 -39.268 1.00 60.47 85 ASP A CA 1
ATOM 690 C C . ASP A 1 85 ? 35.081 13.408 -40.081 1.00 60.47 85 ASP A C 1
ATOM 692 O O . ASP A 1 85 ? 35.034 13.365 -41.307 1.00 60.47 85 ASP A O 1
ATOM 696 N N . ASP A 1 86 ? 36.218 13.234 -39.397 1.00 56.78 86 ASP A N 1
ATOM 697 C CA . ASP A 1 86 ? 37.553 13.017 -39.967 1.00 56.78 86 ASP A CA 1
ATOM 698 C C . ASP A 1 86 ? 37.686 11.739 -40.830 1.00 56.78 86 ASP A C 1
ATOM 700 O O . ASP A 1 86 ? 38.515 11.70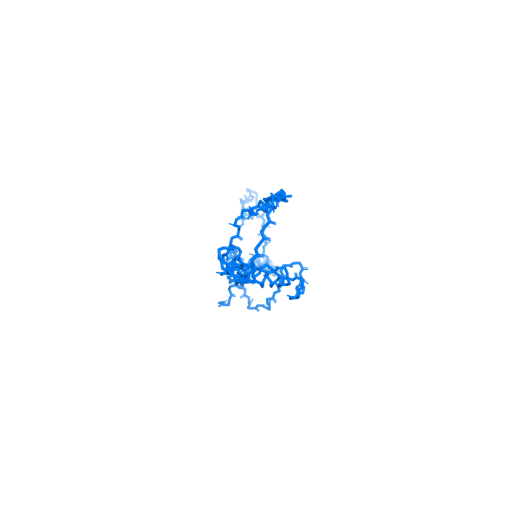7 -41.737 1.00 56.78 86 ASP A O 1
ATOM 704 N N . GLU A 1 87 ? 36.876 10.694 -40.604 1.00 59.25 87 GLU A N 1
ATOM 705 C CA . GLU A 1 87 ? 36.865 9.485 -41.453 1.00 59.25 87 GLU A CA 1
ATOM 706 C C . GLU A 1 87 ? 35.889 9.584 -42.634 1.00 59.25 87 GLU A C 1
ATOM 708 O O . GLU A 1 87 ? 36.023 8.843 -43.604 1.00 59.25 87 GLU A O 1
ATOM 713 N N . LEU A 1 88 ? 34.919 10.503 -42.587 1.00 59.09 88 LEU A N 1
ATOM 714 C CA . LEU A 1 88 ? 33.966 10.730 -43.682 1.00 59.09 88 LEU A CA 1
ATOM 715 C C . LEU A 1 88 ? 34.523 11.655 -44.777 1.00 59.09 88 LEU A C 1
ATOM 717 O O . LEU A 1 88 ? 33.981 11.684 -45.879 1.00 59.09 88 LEU A O 1
ATOM 721 N N . VAL A 1 89 ? 35.599 12.397 -44.493 1.00 60.38 89 VAL A N 1
ATOM 722 C CA . VAL A 1 89 ? 36.243 13.343 -45.428 1.00 60.38 89 VAL A CA 1
ATOM 723 C C . VAL A 1 89 ? 37.411 12.748 -46.227 1.00 60.38 89 VAL A C 1
ATOM 725 O O . VAL A 1 89 ? 38.056 13.477 -46.975 1.00 60.38 89 VAL A O 1
ATOM 728 N N . SER A 1 90 ? 37.708 11.449 -46.107 1.00 55.16 90 SER A N 1
ATOM 729 C CA . SER A 1 90 ? 38.930 10.862 -46.682 1.00 55.16 90 SER A CA 1
ATOM 730 C C . SER A 1 90 ? 38.790 10.172 -48.048 1.00 55.16 90 SER A C 1
ATOM 732 O O . SER A 1 90 ? 39.787 9.634 -48.517 1.00 55.16 90 SER A O 1
ATOM 734 N N . ASP A 1 91 ? 37.637 10.232 -48.732 1.00 54.44 91 ASP A N 1
ATOM 735 C CA . ASP A 1 91 ? 37.446 9.515 -50.015 1.00 54.44 91 ASP A CA 1
ATOM 736 C C . ASP A 1 91 ? 36.698 10.318 -51.111 1.00 54.44 91 ASP A C 1
ATOM 738 O O . ASP A 1 91 ? 35.883 9.784 -51.867 1.00 54.44 91 ASP A O 1
ATOM 742 N N . GLY A 1 92 ? 36.970 11.624 -51.235 1.00 46.91 92 GLY A N 1
ATOM 743 C CA . GLY A 1 92 ? 36.424 12.447 -52.325 1.00 46.91 92 GLY A CA 1
ATOM 744 C C . GLY A 1 92 ? 37.148 13.780 -52.514 1.00 46.91 92 GLY A C 1
ATOM 745 O O . GLY A 1 92 ? 37.000 14.689 -51.707 1.00 46.91 92 GLY A O 1
ATOM 746 N N . ASP A 1 93 ? 37.925 13.855 -53.589 1.00 44.31 93 ASP A N 1
ATOM 747 C CA . ASP A 1 93 ? 38.693 15.000 -54.083 1.00 44.31 93 ASP A CA 1
ATOM 748 C C . ASP A 1 93 ? 37.832 16.252 -54.387 1.00 44.31 93 ASP A C 1
ATOM 750 O O . ASP A 1 93 ? 36.647 16.146 -54.701 1.00 44.31 93 ASP A O 1
ATOM 754 N N . ASP A 1 94 ? 38.501 17.410 -54.371 1.00 41.31 94 ASP A N 1
ATOM 755 C CA . ASP A 1 94 ? 38.144 18.699 -54.988 1.00 41.31 94 ASP A CA 1
ATOM 756 C C . ASP A 1 94 ? 37.035 19.614 -54.405 1.00 41.31 94 ASP A C 1
ATOM 758 O O . ASP A 1 94 ? 35.848 19.504 -54.697 1.00 41.31 94 ASP A O 1
ATOM 762 N N . GLY A 1 95 ? 37.489 20.713 -53.780 1.00 44.12 95 GLY A N 1
ATOM 763 C CA . GLY A 1 95 ? 37.059 22.060 -54.186 1.00 44.12 95 GLY A CA 1
ATOM 764 C C . GLY A 1 95 ? 35.834 22.713 -53.517 1.00 44.12 95 GLY A C 1
ATOM 765 O O . GLY A 1 95 ? 34.691 22.440 -53.852 1.00 44.12 95 GLY A O 1
ATOM 766 N N . GLN A 1 96 ? 36.136 23.782 -52.770 1.00 34.28 96 GLN A N 1
ATOM 767 C CA . GLN A 1 96 ? 35.334 25.004 -52.566 1.00 34.28 96 GLN A CA 1
ATOM 768 C C . GLN A 1 96 ? 34.301 25.081 -51.420 1.00 34.28 96 GLN A C 1
ATOM 770 O O . GLN A 1 96 ? 33.611 24.148 -51.034 1.00 34.28 96 GLN A O 1
ATOM 775 N N . GLU A 1 97 ? 34.299 26.298 -50.874 1.00 44.56 97 GLU A N 1
ATOM 776 C CA . GLU A 1 97 ? 33.719 26.849 -49.652 1.00 44.56 97 GLU A CA 1
ATOM 777 C C . GLU A 1 97 ? 32.194 26.744 -49.445 1.00 44.56 97 GLU A C 1
ATOM 779 O O . GLU A 1 97 ? 31.388 26.790 -50.367 1.00 44.56 97 GLU A O 1
ATOM 784 N N . GLU A 1 98 ? 31.855 26.780 -48.149 1.00 46.41 98 GLU A N 1
ATOM 785 C CA . GLU A 1 98 ? 30.606 27.244 -47.528 1.00 46.41 98 GLU A CA 1
ATOM 786 C C . GLU A 1 98 ? 29.314 26.421 -47.701 1.00 46.41 98 GLU A C 1
ATOM 788 O O . GLU A 1 98 ? 28.403 26.757 -48.453 1.00 46.41 98 GLU A O 1
ATOM 793 N N . ALA A 1 99 ? 29.111 25.483 -46.770 1.00 36.50 99 ALA A N 1
ATOM 794 C CA . ALA A 1 99 ? 27.782 25.192 -46.237 1.00 36.50 99 ALA A CA 1
ATOM 795 C C . ALA A 1 99 ? 27.828 25.218 -44.705 1.00 36.50 99 ALA A C 1
ATOM 797 O O . ALA A 1 99 ? 28.427 24.366 -44.050 1.00 36.50 99 ALA A O 1
ATOM 798 N N . LYS A 1 100 ? 27.205 26.253 -44.135 1.00 39.41 100 LYS A N 1
ATOM 799 C CA . LYS A 1 100 ? 27.031 26.477 -42.696 1.00 39.41 100 LYS A CA 1
ATOM 800 C C . LYS A 1 100 ? 26.572 25.187 -42.017 1.00 39.41 100 LYS A C 1
ATOM 802 O O . LYS A 1 100 ? 25.416 24.792 -42.158 1.00 39.41 100 LYS A O 1
ATOM 807 N N . GLN A 1 101 ? 27.458 24.575 -41.234 1.00 39.47 101 GLN A N 1
ATOM 808 C CA . GLN A 1 101 ? 27.083 23.514 -40.312 1.00 39.47 101 GLN A CA 1
ATOM 809 C C . GLN A 1 101 ? 26.097 24.096 -39.296 1.00 39.47 101 GLN A C 1
ATOM 811 O O . GLN A 1 101 ? 26.470 24.774 -38.334 1.00 39.47 101 GLN A O 1
ATOM 816 N N . ALA A 1 102 ? 24.809 23.854 -39.524 1.00 42.03 102 ALA A N 1
ATOM 817 C CA . ALA A 1 102 ? 23.798 24.024 -38.505 1.00 42.03 102 ALA A CA 1
ATOM 818 C C . ALA A 1 102 ? 24.125 23.019 -37.399 1.00 42.03 102 ALA A C 1
ATOM 820 O O . ALA A 1 102 ? 23.761 21.849 -37.479 1.00 42.03 102 ALA A O 1
ATOM 821 N N . LYS A 1 103 ? 24.849 23.477 -36.369 1.00 40.50 103 LYS A N 1
ATOM 822 C CA . LYS A 1 103 ? 24.954 22.770 -35.094 1.00 40.50 103 LYS A CA 1
ATOM 823 C C . LYS A 1 103 ? 23.530 22.494 -34.627 1.00 40.50 103 LYS A C 1
ATOM 825 O O . LYS A 1 103 ? 22.881 23.370 -34.055 1.00 40.50 103 LYS A O 1
ATOM 830 N N . ILE A 1 104 ? 23.052 21.272 -34.844 1.00 44.44 104 ILE A N 1
ATOM 831 C CA . ILE A 1 104 ? 21.931 20.734 -34.090 1.00 44.44 104 ILE A CA 1
ATOM 832 C C . ILE A 1 104 ? 22.491 20.567 -32.682 1.00 44.44 104 ILE A C 1
ATOM 834 O O . ILE A 1 104 ? 23.055 19.537 -32.320 1.00 44.44 104 ILE A O 1
ATOM 838 N N . VAL A 1 105 ? 22.413 21.640 -31.893 1.00 47.16 105 VAL A N 1
ATOM 839 C CA . VAL A 1 105 ? 22.615 21.581 -30.450 1.00 47.16 105 VAL A CA 1
ATOM 840 C C . VAL A 1 105 ? 21.430 20.787 -29.921 1.00 47.16 105 VAL A C 1
ATOM 842 O O . VAL A 1 105 ? 20.428 21.345 -29.473 1.00 47.16 105 VAL A O 1
ATOM 845 N N . LEU A 1 106 ? 21.524 19.461 -30.018 1.00 50.56 106 LEU A N 1
ATOM 846 C CA . LEU A 1 106 ? 20.657 18.560 -29.292 1.00 50.56 106 LEU A CA 1
ATOM 847 C C . LEU A 1 106 ? 21.019 18.773 -27.825 1.00 50.56 106 LEU A C 1
ATOM 849 O O . LEU A 1 106 ? 21.988 18.221 -27.301 1.00 50.56 106 LEU A O 1
ATOM 853 N N . LYS A 1 107 ? 20.297 19.697 -27.192 1.00 41.94 107 LYS A N 1
ATOM 854 C CA . LYS A 1 107 ? 20.395 19.999 -25.771 1.00 41.94 107 LYS A CA 1
ATOM 855 C C . LYS A 1 107 ? 20.189 18.667 -25.061 1.00 41.94 107 LYS A C 1
ATOM 857 O O . LYS A 1 107 ? 19.060 18.188 -25.034 1.00 41.94 107 LYS A O 1
ATOM 862 N N . LYS A 1 108 ? 21.273 18.038 -24.581 1.00 42.94 108 LYS A N 1
ATOM 863 C CA . LYS A 1 108 ? 21.210 16.752 -23.874 1.00 42.94 108 LYS A CA 1
ATOM 864 C C . LYS A 1 108 ? 20.126 16.901 -22.803 1.00 42.94 108 LYS A C 1
ATOM 866 O O . LYS A 1 108 ? 20.341 17.705 -21.888 1.00 42.94 108 LYS A O 1
ATOM 871 N N . PRO A 1 109 ? 18.962 16.229 -22.913 1.00 43.94 109 PRO A N 1
ATOM 872 C CA . PRO A 1 109 ? 18.039 16.210 -21.796 1.00 43.94 109 PRO A CA 1
ATOM 873 C C . PRO A 1 109 ? 18.833 15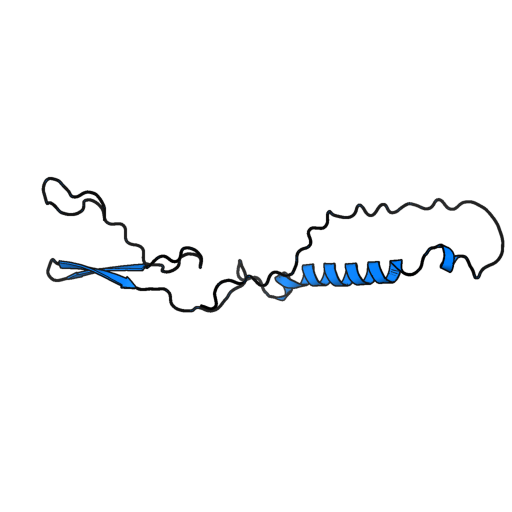.624 -20.630 1.00 43.94 109 PRO A C 1
ATOM 875 O O . PRO A 1 109 ? 19.573 14.652 -20.808 1.00 43.94 109 PRO A O 1
ATOM 878 N N . GLY A 1 110 ? 18.808 16.313 -19.487 1.00 40.19 110 GLY A N 1
ATOM 879 C CA . GLY A 1 110 ? 19.594 15.930 -18.320 1.00 40.19 110 GLY A CA 1
ATOM 880 C C . GLY A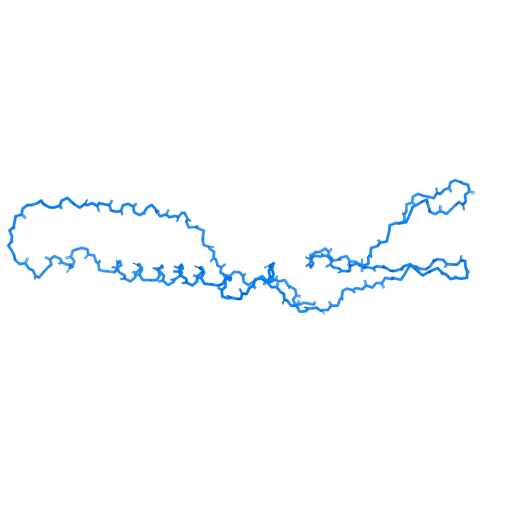 1 110 ? 19.434 14.435 -18.072 1.00 40.19 110 GLY A C 1
ATOM 881 O O . GLY A 1 110 ? 18.308 13.942 -18.058 1.00 40.19 110 GLY A O 1
ATOM 882 N N . LYS A 1 111 ? 20.558 13.718 -17.950 1.00 43.56 111 LYS A N 1
ATOM 883 C CA . LYS A 1 111 ? 20.567 12.277 -17.695 1.00 43.56 111 LYS A CA 1
ATOM 884 C C . LYS A 1 111 ? 19.834 12.000 -16.381 1.00 43.56 111 LYS A C 1
ATOM 886 O O . LYS A 1 111 ? 20.434 12.024 -15.312 1.00 43.56 111 LYS A O 1
ATOM 891 N N . LEU A 1 112 ? 18.543 11.714 -16.463 1.00 42.62 112 LEU A N 1
ATOM 892 C CA . LEU A 1 112 ? 17.879 10.849 -15.508 1.00 42.62 112 LEU A CA 1
ATOM 893 C C . LEU A 1 112 ? 18.202 9.444 -15.993 1.00 42.62 112 LEU A C 1
ATOM 895 O O . LEU A 1 112 ? 17.514 8.924 -16.862 1.00 42.62 112 LEU A O 1
ATOM 899 N N . SER A 1 113 ? 19.282 8.850 -15.479 1.00 47.91 113 SER A N 1
ATOM 900 C CA . SER A 1 113 ? 19.482 7.406 -15.611 1.00 47.91 113 SER A CA 1
ATOM 901 C C . SER A 1 113 ? 18.329 6.713 -14.889 1.00 47.91 113 SER A C 1
ATOM 903 O O . SER A 1 113 ? 18.427 6.382 -13.708 1.00 47.91 113 SER A O 1
ATOM 905 N N . GLN A 1 114 ? 17.206 6.529 -15.579 1.00 53.56 114 GLN A N 1
ATOM 906 C CA . GLN A 1 114 ? 16.176 5.611 -15.142 1.00 53.56 114 GLN A CA 1
ATOM 907 C C . GLN A 1 114 ? 16.691 4.214 -15.467 1.00 53.56 114 GLN A C 1
ATOM 909 O O . GLN A 1 114 ? 16.549 3.714 -16.577 1.00 53.56 114 GLN A O 1
ATOM 914 N N . ASN A 1 115 ? 17.332 3.574 -14.491 1.00 55.09 115 ASN A N 1
ATOM 915 C CA . ASN A 1 115 ? 17.374 2.118 -14.499 1.00 55.09 115 ASN A CA 1
ATOM 916 C C . ASN A 1 115 ? 15.917 1.651 -14.429 1.00 55.09 115 ASN A C 1
ATOM 918 O O . ASN A 1 115 ? 15.161 2.191 -13.616 1.00 55.09 115 ASN A O 1
ATOM 922 N N . MET A 1 116 ? 15.517 0.678 -15.256 1.00 59.91 116 MET A N 1
ATOM 923 C CA . MET A 1 116 ? 14.213 0.029 -15.116 1.00 59.91 116 MET A CA 1
ATOM 924 C C . MET A 1 116 ? 14.181 -0.647 -13.739 1.00 59.91 116 MET A C 1
ATOM 926 O O . MET A 1 116 ? 14.644 -1.771 -13.557 1.00 59.91 116 MET A O 1
ATOM 930 N N . GLN A 1 117 ? 13.709 0.085 -12.732 1.00 61.88 117 GLN A N 1
ATOM 931 C CA . GLN A 1 117 ? 13.510 -0.440 -11.396 1.00 61.88 117 GLN A CA 1
ATOM 932 C C . GLN A 1 117 ? 12.239 -1.275 -11.466 1.00 61.88 117 GLN A C 1
ATOM 934 O O . GLN A 1 117 ? 11.128 -0.753 -11.383 1.00 61.88 117 GLN A O 1
ATOM 939 N N . LEU A 1 118 ? 12.403 -2.589 -11.630 1.00 56.72 118 LEU A N 1
ATOM 940 C CA . LEU A 1 118 ? 11.407 -3.529 -11.134 1.00 56.72 118 LEU A CA 1
ATOM 941 C C . LEU A 1 118 ? 11.229 -3.174 -9.664 1.00 56.72 118 LEU A C 1
ATOM 943 O O . LEU A 1 118 ? 12.177 -3.303 -8.887 1.00 56.72 118 LEU A O 1
ATOM 947 N N . GLY A 1 119 ? 10.068 -2.628 -9.306 1.00 53.47 119 GLY A N 1
ATOM 948 C CA . GLY A 1 119 ? 9.766 -2.276 -7.930 1.00 53.47 119 GLY A CA 1
ATOM 949 C C . GLY A 1 119 ? 9.922 -3.524 -7.073 1.00 53.47 119 GLY A C 1
ATOM 950 O O . GLY A 1 119 ? 9.023 -4.356 -7.028 1.00 53.47 119 GLY A O 1
ATOM 951 N N . GLN A 1 120 ? 11.075 -3.675 -6.418 1.00 45.31 120 GLN A N 1
ATOM 952 C CA . GLN A 1 120 ? 11.306 -4.714 -5.430 1.00 45.31 120 GLN A CA 1
ATOM 953 C C . GLN A 1 120 ? 10.441 -4.371 -4.219 1.00 45.31 120 GLN A C 1
ATOM 955 O O . GLN A 1 120 ? 10.894 -3.747 -3.263 1.00 45.31 120 GLN A O 1
ATOM 960 N N . LYS A 1 121 ? 9.160 -4.728 -4.270 1.00 47.62 121 LYS A N 1
ATOM 961 C CA . LYS A 1 121 ? 8.287 -4.710 -3.104 1.00 47.62 121 LYS A CA 1
ATOM 962 C C . LYS A 1 121 ? 7.861 -6.135 -2.793 1.00 47.62 121 LYS A C 1
ATOM 964 O O . LYS A 1 121 ? 6.927 -6.675 -3.362 1.00 47.62 121 LYS A O 1
ATOM 969 N N . SER A 1 122 ? 8.642 -6.702 -1.878 1.00 42.47 122 SER A N 1
ATOM 970 C CA . SER A 1 122 ? 8.260 -7.709 -0.892 1.00 42.47 122 SER A CA 1
ATOM 971 C C . SER A 1 122 ? 7.601 -8.992 -1.414 1.00 42.47 122 SER A C 1
ATOM 973 O O . SER A 1 122 ? 6.439 -9.266 -1.143 1.00 42.47 122 SER A O 1
ATOM 975 N N . LEU A 1 123 ? 8.405 -9.851 -2.043 1.00 39.72 123 LEU A N 1
ATOM 976 C CA . LEU A 1 123 ? 8.263 -11.303 -1.881 1.00 39.72 123 LEU A CA 1
ATOM 977 C C . LEU A 1 123 ? 8.945 -11.694 -0.556 1.00 39.72 123 LEU A C 1
ATOM 979 O O . LEU A 1 123 ? 10.104 -12.107 -0.544 1.00 39.72 123 LEU A O 1
ATOM 983 N N . LYS A 1 124 ? 8.266 -11.470 0.568 1.00 37.84 124 LYS A N 1
ATOM 984 C CA . LYS A 1 124 ? 8.596 -12.060 1.872 1.00 37.84 124 LYS A CA 1
ATOM 985 C C . LYS A 1 124 ? 7.313 -12.510 2.543 1.00 37.84 124 LYS A C 1
ATOM 987 O O . LYS A 1 124 ? 6.332 -11.741 2.459 1.00 37.84 124 LYS A O 1
#

Sequence (124 aa):
MYRKSQTTGFPSLITIFSAPNYLDVYNNKAAVLKYENNVMNIRQFNCSPHPYWLPNFMDVFTWSLPFVGEKVTEMLVNVLNICSDDELVSDGDDGQEEAKQAKIVLKKPGKLSQNMQLGQKSLK

Radius of gyration: 31.8 Å; chains: 1; bounding box: 60×40×90 Å